Protein AF-A0A9W9ZGD9-F1 (afdb_monomer_lite)

Secondary structure (DSSP, 8-state):
-HHHHHHH--TTGGGSSS-HHHHHHHTT-TT--S-SGGGHHHHHHHHHHHHHHHHHHHHHHHTT-SSTTSPP-S------TTT--HHHHHHHTT-

Sequence (95 aa):
MMFAFKNFYNTKSAGDKCTLYSDRNLINRRNVREDVDAAVNPCRKFFDLEVKARLMASAIHELGMSDISDSPKGEFYQPNLPEASNMEKKEYLRK

Organism: NCBI:txid174260

pLDDT: mean 82.64, std 9.88, range [55.97, 93.25]

Radius of gyration: 17.43 Å; chains: 1; bounding box: 43×35×38 Å

Structure (mmCIF, N/CA/C/O backbone):
data_AF-A0A9W9ZGD9-F1
#
_entry.id   AF-A0A9W9ZGD9-F1
#
loop_
_atom_site.group_PDB
_atom_site.id
_atom_site.type_symbol
_atom_site.label_atom_id
_atom_site.label_alt_id
_atom_site.label_comp_id
_atom_site.label_asym_id
_atom_site.label_entity_id
_atom_site.label_seq_id
_atom_site.pdbx_PDB_ins_code
_atom_site.Cartn_x
_atom_site.Cartn_y
_atom_site.Cartn_z
_atom_site.occupancy
_atom_site.B_iso_or_equiv
_atom_site.auth_seq_id
_atom_site.auth_comp_id
_atom_site.auth_asym_id
_atom_site.auth_atom_id
_atom_site.pdbx_PDB_model_num
ATOM 1 N N . MET A 1 1 ? -0.687 9.459 -11.437 1.00 57.28 1 MET A N 1
ATOM 2 C CA . MET A 1 1 ? -0.085 8.201 -10.934 1.00 57.28 1 MET 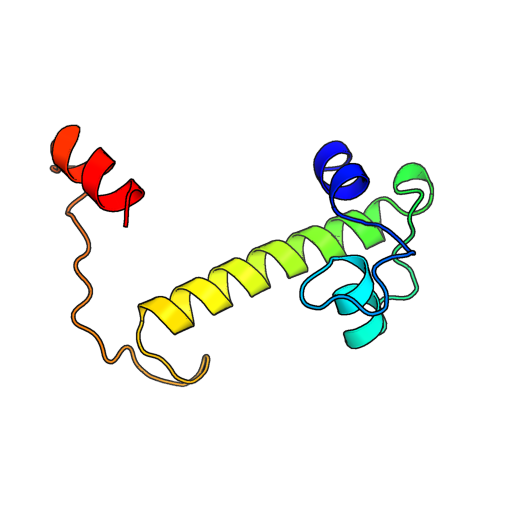A CA 1
ATOM 3 C C . MET A 1 1 ? 1.405 8.114 -11.252 1.00 57.28 1 MET A C 1
ATOM 5 O O . MET A 1 1 ? 2.184 8.011 -10.319 1.00 57.28 1 MET A O 1
ATOM 9 N N . MET A 1 2 ? 1.814 8.224 -12.523 1.00 62.94 2 MET A N 1
ATOM 10 C CA . MET A 1 2 ? 3.225 8.087 -12.930 1.00 62.94 2 MET A CA 1
ATOM 11 C C . MET A 1 2 ? 4.165 9.109 -12.271 1.00 62.94 2 MET A C 1
ATOM 13 O O . MET A 1 2 ? 5.247 8.749 -11.825 1.00 62.94 2 MET A O 1
ATOM 17 N N . PHE A 1 3 ? 3.710 10.358 -12.131 1.00 66.38 3 PHE A N 1
ATOM 18 C CA . PHE A 1 3 ? 4.456 11.411 -11.437 1.00 66.38 3 PHE A CA 1
ATOM 19 C C . PHE A 1 3 ? 4.613 11.134 -9.933 1.00 66.38 3 PHE A C 1
ATOM 21 O O . PHE A 1 3 ? 5.715 11.210 -9.408 1.00 66.38 3 PHE A O 1
ATOM 28 N N . ALA A 1 4 ? 3.534 10.752 -9.239 1.00 69.38 4 ALA A N 1
ATOM 29 C CA . ALA A 1 4 ? 3.594 10.411 -7.815 1.00 69.38 4 ALA A CA 1
ATOM 30 C C . ALA A 1 4 ? 4.535 9.220 -7.571 1.00 69.38 4 ALA A C 1
ATOM 32 O O . ALA A 1 4 ? 5.416 9.296 -6.727 1.00 69.38 4 ALA A O 1
ATOM 33 N N . PHE A 1 5 ? 4.420 8.160 -8.375 1.00 74.56 5 PHE A N 1
ATOM 34 C CA . PHE A 1 5 ? 5.282 6.986 -8.254 1.00 74.56 5 PHE A CA 1
ATOM 35 C C . PHE A 1 5 ? 6.769 7.334 -8.385 1.00 74.56 5 PHE A C 1
ATOM 37 O O . PHE A 1 5 ? 7.556 6.936 -7.534 1.00 74.56 5 PHE A O 1
ATOM 44 N N . LYS A 1 6 ? 7.139 8.128 -9.401 1.00 73.56 6 LYS A N 1
ATOM 45 C CA . LYS A 1 6 ? 8.527 8.573 -9.615 1.00 73.56 6 LYS A CA 1
ATOM 46 C C . LYS A 1 6 ? 9.082 9.388 -8.435 1.00 73.56 6 LYS A C 1
ATOM 48 O O . LYS A 1 6 ? 10.279 9.341 -8.199 1.00 73.56 6 LYS A O 1
ATOM 53 N N . ASN A 1 7 ? 8.236 10.096 -7.683 1.00 74.81 7 ASN A N 1
ATOM 54 C CA . ASN A 1 7 ? 8.667 10.864 -6.507 1.00 74.81 7 ASN A CA 1
ATOM 55 C C . ASN A 1 7 ? 8.773 10.020 -5.225 1.00 74.81 7 ASN A C 1
ATOM 57 O O . ASN A 1 7 ? 9.576 10.336 -4.354 1.00 74.81 7 ASN A O 1
ATOM 61 N N . PHE A 1 8 ? 7.966 8.963 -5.091 1.00 75.56 8 PHE A N 1
ATOM 62 C CA . PHE A 1 8 ? 7.887 8.159 -3.863 1.00 75.56 8 PHE A CA 1
ATOM 63 C C . PHE A 1 8 ? 8.637 6.820 -3.941 1.00 75.56 8 PHE A C 1
ATOM 65 O O . PHE A 1 8 ? 8.756 6.121 -2.935 1.00 75.56 8 PHE A O 1
ATOM 72 N N . TYR A 1 9 ? 9.123 6.434 -5.122 1.00 83.06 9 TYR A N 1
ATOM 73 C CA . TYR A 1 9 ? 9.879 5.205 -5.336 1.00 83.06 9 TYR A CA 1
ATOM 74 C C . TYR A 1 9 ? 11.371 5.512 -5.470 1.00 83.06 9 TYR A C 1
ATOM 76 O O . TYR A 1 9 ? 11.792 6.139 -6.437 1.00 83.06 9 TYR A O 1
ATOM 84 N N . ASN A 1 10 ? 12.177 5.033 -4.520 1.00 84.94 10 ASN A N 1
ATOM 85 C CA . ASN A 1 10 ? 13.627 5.206 -4.524 1.00 84.94 10 ASN A CA 1
ATOM 86 C C . ASN A 1 10 ? 14.314 3.884 -4.164 1.00 84.94 10 ASN A C 1
ATOM 88 O O . ASN A 1 10 ? 14.121 3.350 -3.078 1.00 84.94 10 ASN A O 1
ATOM 92 N N . THR A 1 11 ? 15.160 3.358 -5.047 1.00 85.50 11 THR A N 1
ATOM 93 C CA . THR A 1 11 ? 15.871 2.086 -4.818 1.00 85.50 11 THR A CA 1
ATOM 94 C C . THR A 1 11 ? 16.873 2.143 -3.658 1.00 85.50 11 THR A C 1
ATOM 96 O O . THR A 1 11 ? 17.265 1.105 -3.123 1.00 85.50 11 THR A O 1
ATOM 99 N N . LYS A 1 12 ? 17.260 3.346 -3.219 1.00 85.69 12 LYS A N 1
ATOM 100 C CA . LYS A 1 12 ? 18.132 3.563 -2.056 1.00 85.69 12 LYS A CA 1
ATOM 101 C C . LYS A 1 12 ? 17.393 3.459 -0.721 1.00 85.69 12 LYS A C 1
ATOM 103 O O . LYS A 1 12 ? 18.050 3.275 0.295 1.00 85.69 12 LYS A O 1
ATOM 108 N N . SER A 1 13 ? 16.058 3.500 -0.708 1.00 83.06 13 SER A N 1
ATOM 109 C CA . SER A 1 13 ? 15.254 3.419 0.522 1.00 83.06 13 SER A CA 1
ATOM 110 C C . SER A 1 13 ? 14.996 1.976 0.978 1.00 83.06 13 SER A C 1
ATOM 112 O O . SER A 1 13 ? 13.983 1.667 1.597 1.00 83.06 13 SER A O 1
ATOM 114 N N . ALA A 1 14 ? 15.902 1.049 0.646 1.00 80.00 14 ALA A N 1
ATOM 115 C CA . ALA A 1 14 ? 15.758 -0.377 0.950 1.00 80.00 14 ALA A CA 1
ATOM 116 C C . ALA A 1 14 ? 15.733 -0.669 2.457 1.00 80.00 14 ALA A C 1
ATOM 118 O O . ALA A 1 14 ? 15.082 -1.619 2.883 1.00 80.00 14 ALA A O 1
ATOM 119 N N . GLY A 1 15 ? 16.475 0.128 3.233 1.00 81.19 15 GLY A N 1
ATOM 120 C CA . GLY A 1 15 ? 16.528 0.039 4.692 1.00 81.19 15 GLY A CA 1
ATOM 121 C C . GLY A 1 15 ? 15.456 0.866 5.403 1.00 81.19 15 GLY A C 1
ATOM 122 O O . GLY A 1 15 ? 15.276 0.704 6.609 1.00 81.19 15 GLY A O 1
ATOM 123 N N . ASP A 1 16 ? 14.740 1.725 4.675 1.00 85.06 16 ASP A N 1
ATOM 124 C CA . ASP A 1 16 ? 13.689 2.565 5.240 1.00 85.06 16 ASP A CA 1
ATOM 125 C C . ASP A 1 16 ? 12.386 1.773 5.343 1.00 85.06 16 ASP A C 1
ATOM 127 O O . ASP A 1 16 ? 12.083 0.931 4.500 1.00 85.06 16 ASP A O 1
ATOM 131 N N . LYS A 1 17 ? 11.583 2.045 6.371 1.00 81.06 17 LYS A N 1
ATOM 132 C CA . LYS A 1 17 ? 10.259 1.427 6.521 1.00 81.06 17 LYS A CA 1
ATOM 133 C C . LYS A 1 17 ? 9.197 2.263 5.810 1.00 81.06 17 LYS A C 1
ATOM 135 O O . LYS A 1 17 ? 9.311 3.485 5.742 1.00 81.06 17 LYS A O 1
ATOM 140 N N . CYS A 1 18 ? 8.141 1.600 5.338 1.00 80.69 18 CYS A N 1
ATOM 141 C CA . CYS A 1 18 ? 6.958 2.224 4.735 1.00 80.69 18 CYS A CA 1
ATOM 142 C C . CYS A 1 18 ? 7.220 3.000 3.430 1.00 80.69 18 CYS A C 1
ATOM 144 O O . CYS A 1 18 ? 6.429 3.878 3.064 1.00 80.69 18 CYS A O 1
ATOM 146 N N . THR A 1 19 ? 8.305 2.688 2.717 1.00 88.12 19 THR A N 1
ATOM 147 C CA . THR A 1 19 ? 8.599 3.253 1.394 1.00 88.12 19 THR A CA 1
ATOM 148 C C . THR A 1 19 ? 8.141 2.311 0.288 1.00 88.12 19 THR A C 1
ATOM 150 O O . THR A 1 19 ? 8.159 1.091 0.441 1.00 88.12 19 THR A O 1
ATOM 153 N N . LEU A 1 20 ? 7.811 2.852 -0.890 1.00 89.44 20 LEU A N 1
ATOM 154 C CA . LEU A 1 20 ? 7.386 2.014 -2.017 1.00 89.44 20 LEU A CA 1
ATOM 155 C C . LEU A 1 20 ? 8.436 0.954 -2.391 1.00 89.44 20 LEU A C 1
ATOM 157 O O . LEU A 1 20 ? 8.078 -0.124 -2.857 1.00 89.44 20 LEU A O 1
ATOM 161 N N . TYR A 1 21 ? 9.729 1.230 -2.194 1.00 89.88 21 TYR A N 1
ATOM 162 C CA . TYR A 1 21 ? 10.781 0.259 -2.484 1.00 89.88 21 TYR A CA 1
ATOM 163 C C . TYR A 1 21 ? 10.921 -0.818 -1.401 1.00 89.88 21 TYR A C 1
ATOM 165 O O . TYR A 1 21 ? 11.075 -1.997 -1.738 1.00 89.88 21 TYR A O 1
ATOM 173 N N . SER A 1 22 ? 10.831 -0.447 -0.119 1.00 89.44 22 SER A N 1
ATOM 174 C CA . SER A 1 22 ? 10.841 -1.418 0.982 1.00 89.44 22 SER A CA 1
ATOM 175 C C . SER A 1 22 ? 9.656 -2.371 0.883 1.00 89.44 22 SER A C 1
ATOM 177 O O . SER A 1 22 ? 9.832 -3.586 0.961 1.00 89.44 22 SER A O 1
ATOM 179 N N . ASP A 1 23 ? 8.471 -1.828 0.609 1.00 90.56 23 ASP A N 1
ATOM 180 C CA . ASP A 1 23 ? 7.224 -2.589 0.566 1.00 90.56 23 ASP A CA 1
ATOM 181 C C . ASP A 1 23 ? 7.218 -3.525 -0.649 1.00 90.56 23 ASP A C 1
ATOM 183 O O . ASP A 1 23 ? 6.923 -4.716 -0.534 1.00 90.56 23 ASP A O 1
ATOM 187 N N . ARG A 1 24 ? 7.712 -3.044 -1.800 1.00 91.88 24 ARG A N 1
ATOM 188 C CA . ARG A 1 24 ? 7.954 -3.855 -3.003 1.00 91.88 24 ARG A CA 1
ATOM 189 C C . ARG A 1 24 ? 8.843 -5.062 -2.719 1.00 91.88 24 ARG A C 1
ATOM 191 O O . ARG A 1 24 ? 8.594 -6.139 -3.269 1.00 91.88 24 ARG A O 1
ATOM 198 N N . ASN A 1 25 ? 9.885 -4.893 -1.906 1.00 90.50 25 ASN A N 1
ATOM 199 C CA . ASN A 1 25 ? 10.779 -5.987 -1.529 1.00 90.50 25 ASN A CA 1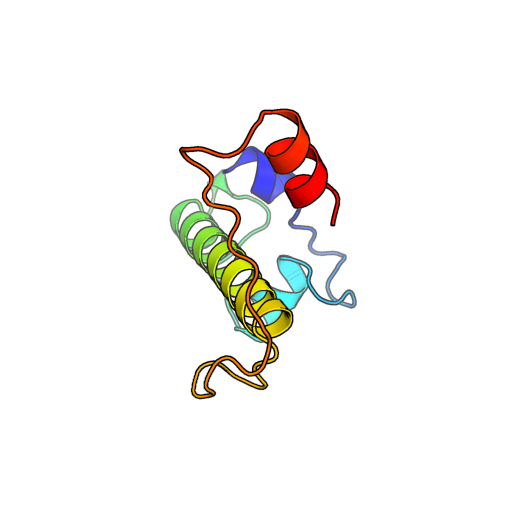
ATOM 200 C C . ASN A 1 25 ? 10.100 -6.946 -0.544 1.00 90.50 25 ASN A C 1
ATOM 202 O O . ASN A 1 25 ? 10.193 -8.158 -0.740 1.00 90.50 25 ASN A O 1
ATOM 206 N N . LEU A 1 26 ? 9.369 -6.417 0.442 1.00 90.19 26 LEU A N 1
ATOM 207 C CA . LEU A 1 26 ? 8.639 -7.191 1.448 1.00 90.19 26 LEU A CA 1
ATOM 208 C C . LEU A 1 26 ? 7.629 -8.159 0.814 1.00 90.19 26 LEU A C 1
ATOM 210 O O . LEU A 1 26 ? 7.598 -9.333 1.170 1.00 90.19 26 LEU A O 1
ATOM 214 N N . ILE A 1 27 ? 6.857 -7.700 -0.176 1.00 91.38 27 ILE A N 1
ATOM 215 C CA . ILE A 1 27 ? 5.871 -8.536 -0.889 1.00 91.38 27 ILE A CA 1
ATOM 216 C C . ILE A 1 27 ? 6.437 -9.208 -2.154 1.00 91.38 27 ILE A C 1
ATOM 218 O O . ILE A 1 27 ? 5.688 -9.721 -2.988 1.00 91.38 27 ILE A O 1
ATOM 222 N N . ASN A 1 28 ? 7.763 -9.178 -2.331 1.00 91.25 28 ASN A N 1
ATOM 223 C CA . ASN A 1 28 ? 8.494 -9.787 -3.445 1.00 91.25 28 ASN A CA 1
ATOM 224 C C . ASN A 1 28 ? 7.988 -9.378 -4.853 1.00 91.25 28 ASN A C 1
ATOM 226 O O . ASN A 1 28 ? 8.000 -10.165 -5.803 1.00 91.25 28 ASN A O 1
ATOM 230 N N . ARG A 1 29 ? 7.572 -8.117 -5.034 1.00 90.12 29 ARG A N 1
ATOM 231 C CA . ARG A 1 29 ? 7.088 -7.553 -6.312 1.00 90.12 29 ARG A CA 1
ATOM 232 C C . ARG A 1 29 ? 8.233 -7.115 -7.230 1.00 90.12 29 ARG A C 1
ATOM 234 O O . ARG A 1 29 ? 8.339 -5.963 -7.649 1.00 90.12 29 ARG A O 1
ATOM 241 N N . ARG A 1 30 ? 9.104 -8.059 -7.602 1.00 87.31 30 ARG A N 1
ATOM 242 C CA . ARG A 1 30 ? 10.336 -7.768 -8.366 1.00 87.31 30 ARG A CA 1
ATOM 243 C C . ARG A 1 30 ? 10.115 -7.171 -9.763 1.00 87.31 30 ARG A C 1
ATOM 245 O O . ARG A 1 30 ? 11.022 -6.552 -10.311 1.00 87.31 30 ARG A O 1
ATOM 252 N N . ASN A 1 31 ? 8.919 -7.327 -10.327 1.00 90.25 31 ASN A N 1
ATOM 253 C CA . ASN A 1 31 ? 8.541 -6.763 -11.624 1.00 90.25 31 ASN A CA 1
ATOM 254 C C . ASN A 1 31 ? 8.225 -5.257 -11.591 1.00 90.25 31 ASN A C 1
ATOM 256 O O . ASN A 1 31 ? 8.080 -4.652 -12.649 1.00 90.25 31 ASN A O 1
ATOM 260 N N . VAL A 1 32 ? 8.127 -4.657 -10.404 1.00 89.44 32 VAL A N 1
ATOM 261 C CA . VAL A 1 32 ? 8.070 -3.203 -10.222 1.00 89.44 32 VAL A CA 1
ATOM 262 C C . VAL A 1 32 ? 9.480 -2.637 -10.380 1.00 89.44 32 VAL A C 1
ATOM 264 O O . VAL A 1 32 ? 10.435 -3.167 -9.796 1.00 89.44 32 VAL A O 1
ATOM 267 N N . ARG A 1 33 ? 9.601 -1.590 -11.199 1.00 85.94 33 ARG A N 1
ATOM 268 C CA . ARG A 1 33 ? 10.864 -0.953 -11.587 1.00 85.94 33 ARG A CA 1
ATOM 269 C C . ARG A 1 33 ? 10.819 0.546 -11.304 1.00 85.94 33 ARG A C 1
ATOM 271 O O . ARG A 1 33 ? 9.744 1.134 -11.238 1.00 85.94 33 ARG A O 1
ATOM 278 N N . GLU A 1 34 ? 12.003 1.134 -11.155 1.00 84.81 34 GLU A N 1
ATOM 279 C CA . GLU A 1 34 ? 12.181 2.586 -11.025 1.00 84.81 34 GLU A CA 1
ATOM 280 C C . GLU A 1 34 ? 11.756 3.311 -12.305 1.00 84.81 34 GLU A C 1
ATOM 282 O O . GLU A 1 34 ? 11.001 4.282 -12.262 1.00 84.81 34 GLU A O 1
ATOM 287 N N . ASP A 1 35 ? 12.158 2.769 -13.457 1.00 85.19 35 ASP A N 1
ATOM 288 C CA . ASP A 1 35 ? 11.616 3.182 -14.742 1.00 85.19 35 ASP A CA 1
ATOM 289 C C . ASP A 1 35 ? 10.186 2.648 -14.913 1.00 85.19 35 ASP A C 1
ATOM 291 O O . ASP A 1 35 ? 9.953 1.481 -15.252 1.00 85.19 35 ASP A O 1
ATOM 295 N N . VAL A 1 36 ? 9.220 3.524 -14.637 1.00 82.81 36 VAL A N 1
ATOM 296 C CA . VAL A 1 36 ? 7.792 3.221 -14.746 1.00 82.81 36 VAL A CA 1
ATOM 297 C C . VAL A 1 36 ? 7.376 2.992 -16.195 1.00 82.81 36 VAL A C 1
ATOM 299 O O . VAL A 1 36 ? 6.492 2.174 -16.430 1.00 82.81 36 VAL A O 1
ATOM 302 N N . ASP A 1 37 ? 8.014 3.654 -17.160 1.00 85.56 37 ASP A N 1
ATOM 303 C CA . ASP A 1 37 ? 7.665 3.542 -18.578 1.00 85.56 37 ASP A CA 1
ATOM 304 C C . ASP A 1 37 ? 7.992 2.132 -19.109 1.00 85.56 37 ASP A C 1
ATOM 306 O O . ASP A 1 37 ? 7.218 1.543 -19.865 1.00 85.56 37 ASP A O 1
ATOM 310 N N . ALA A 1 38 ? 9.058 1.512 -18.592 1.00 86.12 38 ALA A N 1
ATOM 311 C CA . ALA A 1 38 ? 9.404 0.117 -18.870 1.00 86.12 38 ALA A CA 1
ATOM 312 C C . ALA A 1 38 ? 8.514 -0.924 -18.151 1.00 86.12 38 ALA A C 1
ATOM 314 O O . ALA A 1 38 ? 8.578 -2.114 -18.471 1.00 86.12 38 ALA A O 1
ATOM 315 N N . ALA A 1 39 ? 7.713 -0.524 -17.156 1.00 86.69 39 ALA A N 1
ATOM 316 C CA . ALA A 1 39 ? 6.918 -1.430 -16.319 1.00 86.69 39 ALA A CA 1
ATOM 317 C C . ALA A 1 39 ? 5.578 -0.816 -15.864 1.00 86.69 39 ALA A C 1
ATOM 319 O O . ALA A 1 39 ? 5.161 -0.982 -14.713 1.00 86.69 39 ALA A O 1
ATOM 320 N N . VAL A 1 40 ? 4.865 -0.153 -16.782 1.00 87.88 40 VAL A N 1
ATOM 321 C CA . VAL A 1 40 ? 3.667 0.655 -16.471 1.00 87.88 40 VAL A CA 1
ATOM 322 C C . VAL A 1 40 ? 2.609 -0.142 -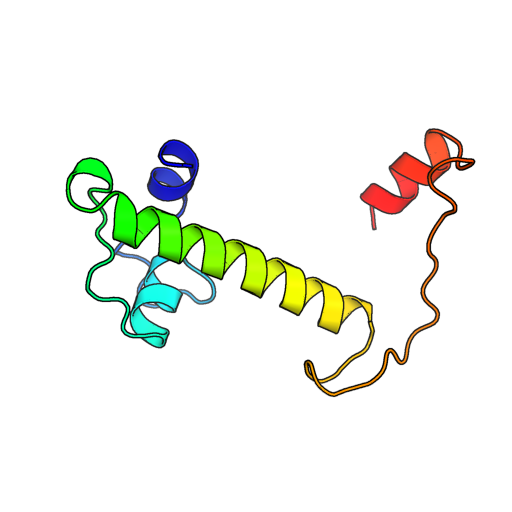15.706 1.00 87.88 40 VAL A C 1
ATOM 324 O O . VAL A 1 40 ? 2.134 0.283 -14.653 1.00 87.88 40 VAL A O 1
ATOM 327 N N . ASN A 1 41 ? 2.248 -1.325 -16.209 1.00 90.44 41 ASN A N 1
ATOM 328 C CA . ASN A 1 41 ? 1.198 -2.155 -15.613 1.00 90.44 41 ASN A CA 1
ATOM 329 C C . ASN A 1 41 ? 1.576 -2.690 -14.214 1.00 90.44 41 ASN A C 1
ATOM 331 O O . ASN A 1 41 ? 0.760 -2.551 -13.297 1.00 90.44 41 ASN A O 1
ATOM 335 N N . PRO A 1 42 ? 2.773 -3.278 -14.004 1.00 91.12 42 PRO A N 1
ATOM 336 C CA . PRO A 1 42 ? 3.260 -3.629 -12.670 1.00 91.12 42 PRO A CA 1
ATOM 337 C C . PRO A 1 42 ? 3.260 -2.461 -11.681 1.00 91.12 42 PRO A C 1
ATOM 339 O O . PRO A 1 42 ? 2.700 -2.606 -10.595 1.00 91.12 42 PRO A O 1
ATOM 342 N N . CYS A 1 43 ? 3.824 -1.308 -12.057 1.00 90.88 43 CYS A N 1
ATOM 343 C CA . CYS A 1 43 ? 3.917 -0.144 -11.175 1.00 90.88 43 CYS A CA 1
ATOM 344 C C . CYS A 1 43 ? 2.532 0.422 -10.836 1.00 90.88 43 CYS A C 1
ATOM 346 O O . CYS A 1 43 ? 2.268 0.732 -9.678 1.00 90.88 43 CYS A O 1
ATOM 348 N N . ARG A 1 44 ? 1.607 0.468 -11.806 1.00 90.25 44 ARG A N 1
ATOM 349 C CA . ARG A 1 44 ? 0.212 0.875 -11.575 1.00 90.25 44 ARG A CA 1
ATOM 350 C C . ARG A 1 44 ? -0.499 -0.025 -10.569 1.00 90.25 44 ARG A C 1
ATOM 352 O O . ARG A 1 44 ? -1.115 0.478 -9.635 1.00 90.25 44 ARG A O 1
ATOM 359 N N . LYS A 1 45 ? -0.423 -1.347 -10.756 1.00 92.56 45 LYS A N 1
ATOM 360 C CA . LYS A 1 45 ? -1.058 -2.319 -9.849 1.00 92.56 45 LYS A CA 1
ATOM 361 C C . LYS A 1 45 ? -0.450 -2.269 -8.449 1.00 92.56 45 LYS A C 1
ATOM 363 O O . LYS A 1 45 ? -1.174 -2.396 -7.471 1.00 92.56 45 LYS A O 1
ATOM 368 N N . PHE A 1 46 ? 0.866 -2.095 -8.363 1.00 92.81 46 PHE A N 1
ATOM 369 C CA . PHE A 1 46 ? 1.560 -1.977 -7.087 1.00 92.81 46 PHE A CA 1
ATOM 370 C C . PHE A 1 46 ? 1.170 -0.691 -6.353 1.00 92.81 46 PHE A C 1
ATOM 372 O O . PHE A 1 46 ? 0.786 -0.755 -5.196 1.00 92.81 46 PHE A O 1
ATOM 379 N N . PHE A 1 47 ? 1.152 0.454 -7.036 1.00 90.88 47 PHE A N 1
ATOM 380 C CA . PHE A 1 47 ? 0.735 1.714 -6.422 1.00 90.88 47 PHE A CA 1
ATOM 381 C C . PHE A 1 47 ? -0.713 1.679 -5.912 1.00 90.88 47 PHE A C 1
ATOM 383 O O . PHE A 1 47 ? -0.992 2.168 -4.824 1.00 90.88 47 PHE A O 1
ATOM 390 N N . ASP A 1 48 ? -1.633 1.080 -6.673 1.00 92.56 48 ASP A N 1
ATOM 391 C CA . ASP A 1 48 ? -3.027 0.905 -6.243 1.00 92.56 48 ASP A CA 1
ATOM 392 C C . ASP A 1 48 ? -3.135 0.050 -4.967 1.00 92.56 48 ASP A C 1
ATOM 394 O O . ASP A 1 48 ? -3.869 0.401 -4.044 1.00 92.56 48 ASP A O 1
ATOM 398 N N . LEU A 1 49 ? -2.358 -1.035 -4.880 1.00 92.94 49 LEU A N 1
ATOM 399 C CA . LEU A 1 49 ? -2.275 -1.865 -3.678 1.00 92.94 49 LEU A CA 1
ATOM 400 C C . LEU A 1 49 ? -1.738 -1.073 -2.479 1.00 92.94 49 LEU A C 1
ATOM 402 O O . LEU A 1 49 ? -2.335 -1.110 -1.410 1.00 92.94 49 LEU A O 1
ATOM 406 N N . GLU A 1 50 ? -0.646 -0.338 -2.669 1.00 91.81 50 GLU A N 1
ATOM 407 C CA . GLU A 1 50 ? 0.023 0.451 -1.631 1.00 91.81 50 GLU A CA 1
ATOM 408 C C . GLU A 1 50 ? -0.876 1.556 -1.053 1.00 91.81 50 GLU A C 1
ATOM 410 O O . GLU A 1 50 ? -0.887 1.782 0.160 1.00 91.81 50 GLU A O 1
ATOM 415 N N . VAL A 1 51 ? -1.668 2.223 -1.899 1.00 91.75 51 VAL A N 1
ATOM 416 C CA . VAL A 1 51 ? -2.646 3.231 -1.457 1.00 91.75 51 VAL A CA 1
ATOM 417 C C . VAL A 1 51 ? -3.785 2.576 -0.678 1.00 91.75 51 VAL A C 1
ATOM 419 O O . VAL A 1 51 ? -4.135 3.050 0.402 1.00 91.75 51 VAL A O 1
ATOM 422 N N . LYS A 1 52 ? -4.341 1.468 -1.183 1.00 93.25 52 LYS A N 1
ATOM 423 C CA . LYS A 1 52 ? -5.420 0.734 -0.502 1.00 93.25 52 LYS A CA 1
ATOM 424 C C . LYS A 1 52 ? -4.972 0.181 0.846 1.00 93.25 52 LYS A C 1
ATOM 426 O O . LYS A 1 52 ? -5.701 0.316 1.821 1.00 93.25 52 LYS A O 1
ATOM 431 N N . ALA A 1 53 ? -3.778 -0.401 0.913 1.00 92.00 53 ALA A N 1
ATOM 432 C CA . ALA A 1 53 ? -3.226 -0.948 2.146 1.00 92.00 53 ALA A CA 1
ATOM 433 C C . ALA A 1 53 ? -3.037 0.143 3.209 1.00 92.00 53 ALA A C 1
ATOM 435 O O . ALA A 1 53 ? -3.465 -0.047 4.343 1.00 92.00 53 ALA A O 1
ATOM 436 N N . ARG A 1 54 ? -2.480 1.307 2.837 1.00 91.31 54 ARG A N 1
ATOM 437 C CA . ARG A 1 54 ? -2.352 2.454 3.755 1.00 91.31 54 ARG A CA 1
ATOM 438 C C . ARG A 1 54 ? -3.710 2.977 4.211 1.00 91.31 54 ARG A C 1
ATOM 440 O O . ARG A 1 54 ? -3.885 3.191 5.401 1.00 91.31 54 ARG A O 1
ATOM 447 N N . LEU A 1 55 ? -4.675 3.118 3.300 1.00 92.06 55 LEU A N 1
ATOM 448 C CA . LEU A 1 55 ? -6.029 3.560 3.644 1.00 92.06 55 LEU A CA 1
ATOM 449 C C . LEU A 1 55 ? -6.700 2.606 4.643 1.00 92.06 55 LEU A C 1
ATOM 451 O O . LEU A 1 55 ? -7.274 3.058 5.627 1.00 92.06 55 LEU A O 1
ATOM 455 N N . MET A 1 56 ? -6.590 1.295 4.413 1.00 91.62 56 MET A N 1
ATOM 456 C CA . MET A 1 56 ? -7.121 0.280 5.324 1.00 91.62 56 MET A CA 1
ATOM 457 C C . MET A 1 56 ? -6.395 0.282 6.670 1.00 91.62 56 MET A C 1
ATOM 459 O O . MET A 1 56 ? -7.051 0.202 7.699 1.00 91.62 56 MET A O 1
ATOM 463 N N . ALA A 1 57 ? -5.064 0.400 6.683 1.00 91.19 57 ALA A N 1
ATOM 464 C CA . ALA A 1 57 ? -4.286 0.465 7.918 1.00 91.19 57 ALA A CA 1
ATOM 465 C C . ALA A 1 57 ? -4.642 1.706 8.751 1.00 91.19 57 ALA A C 1
ATOM 467 O O . ALA A 1 57 ? -4.832 1.588 9.958 1.00 91.19 57 ALA A O 1
ATOM 468 N N . SER A 1 58 ? -4.797 2.869 8.109 1.00 89.25 58 SER A N 1
ATOM 469 C CA . SER A 1 58 ? -5.299 4.081 8.760 1.00 89.25 58 SER A CA 1
ATOM 470 C C . SER A 1 58 ? -6.712 3.874 9.296 1.00 89.25 58 SER A C 1
ATOM 472 O O . SER A 1 58 ? -6.958 4.175 10.453 1.00 89.25 58 SER A O 1
ATOM 474 N N . ALA A 1 59 ? -7.625 3.297 8.509 1.00 88.81 59 ALA A N 1
ATOM 475 C CA . ALA A 1 59 ? -8.985 3.030 8.971 1.00 88.81 59 ALA A CA 1
ATOM 476 C C . ALA A 1 59 ? -9.013 2.084 10.180 1.00 88.81 59 ALA A C 1
ATOM 478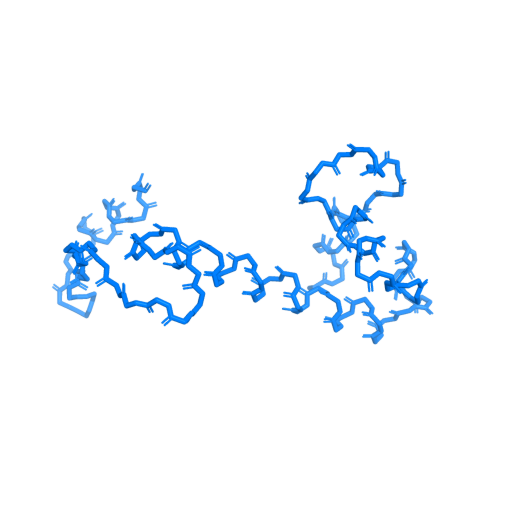 O O . ALA A 1 59 ? -9.695 2.380 11.149 1.00 88.81 59 ALA A O 1
ATOM 479 N N . ILE A 1 60 ? -8.251 0.986 10.156 1.00 90.38 60 ILE A N 1
ATOM 480 C CA . ILE A 1 60 ? -8.113 0.048 11.283 1.00 90.38 60 ILE A CA 1
ATOM 481 C C . ILE A 1 60 ? -7.586 0.778 12.524 1.00 90.38 60 ILE A C 1
ATOM 483 O O . ILE A 1 60 ? -8.142 0.618 13.609 1.00 90.38 60 ILE A O 1
ATOM 487 N N . HIS A 1 61 ? -6.548 1.604 12.355 1.00 88.69 61 HIS A N 1
ATOM 488 C CA . HIS A 1 61 ? -5.959 2.382 13.442 1.00 88.69 61 HIS A CA 1
ATOM 489 C C . HIS A 1 61 ? -6.969 3.340 14.074 1.00 88.69 61 HIS A C 1
ATOM 491 O O . HIS A 1 61 ? -7.175 3.286 15.285 1.00 88.69 61 HIS A O 1
ATOM 497 N N . GLU A 1 62 ? -7.631 4.159 13.254 1.00 86.12 62 GLU A N 1
ATOM 498 C CA . GLU A 1 62 ? -8.674 5.067 13.720 1.00 86.12 62 GLU A CA 1
ATOM 499 C C . GLU A 1 62 ? -9.777 4.263 14.419 1.00 86.12 62 GLU A C 1
ATOM 501 O O . GLU A 1 62 ? -10.211 4.631 15.509 1.00 86.12 62 GLU A O 1
ATOM 506 N N . LEU A 1 63 ? -10.234 3.152 13.814 1.00 87.75 63 LEU A N 1
ATOM 507 C CA . LEU A 1 63 ? -11.328 2.298 14.310 1.00 87.75 63 LEU A CA 1
ATOM 508 C C . LEU A 1 63 ? -11.038 1.624 15.655 1.00 87.75 63 LEU A C 1
ATOM 510 O O . LEU A 1 63 ? -11.923 0.976 16.226 1.00 87.75 63 LEU A O 1
ATOM 514 N N . GLY A 1 64 ? -9.828 1.796 16.192 1.00 88.88 64 GLY A N 1
ATOM 515 C CA . GLY A 1 64 ? -9.374 1.120 17.400 1.00 88.88 64 GLY A CA 1
ATOM 516 C C . GLY A 1 64 ? -9.308 -0.394 17.209 1.00 88.88 64 GLY A C 1
ATOM 517 O O . GLY A 1 64 ? -9.425 -1.141 18.179 1.00 88.88 64 GLY A O 1
ATOM 518 N N . MET A 1 65 ? -9.177 -0.843 15.960 1.00 91.56 65 MET A N 1
ATOM 519 C CA . MET A 1 65 ? -9.139 -2.250 15.583 1.00 91.56 65 MET A CA 1
ATOM 520 C C . MET A 1 65 ? -7.696 -2.764 15.633 1.00 91.56 65 MET A C 1
ATOM 522 O O . MET A 1 65 ? -6.759 -2.054 15.265 1.00 91.56 65 MET A O 1
ATOM 526 N N . SER A 1 66 ? -7.498 -4.010 16.071 1.00 89.81 66 SER A N 1
ATOM 527 C CA . SER A 1 66 ? -6.175 -4.658 16.041 1.00 89.81 66 SER A CA 1
ATOM 528 C C . SER A 1 66 ? -5.798 -5.176 14.656 1.00 89.81 66 SER A C 1
ATOM 530 O O . SER A 1 66 ? -4.624 -5.198 14.289 1.00 89.81 66 SER A O 1
ATOM 532 N N . ASP A 1 67 ? -6.794 -5.612 13.892 1.00 91.44 67 ASP A N 1
ATOM 533 C CA . ASP A 1 67 ? -6.643 -6.206 12.572 1.00 91.44 67 ASP A CA 1
ATOM 534 C C . ASP A 1 67 ? -7.958 -6.098 11.786 1.00 91.44 67 ASP A C 1
ATOM 536 O O . ASP A 1 67 ? -8.967 -5.599 12.280 1.00 91.44 67 ASP A O 1
ATOM 540 N N . ILE A 1 68 ? -7.945 -6.558 10.534 1.00 89.00 68 ILE A N 1
ATOM 541 C CA . ILE A 1 68 ? -9.082 -6.432 9.612 1.00 89.00 68 ILE A CA 1
ATOM 542 C C . ILE A 1 68 ? -10.302 -7.282 10.001 1.00 89.00 68 ILE A C 1
ATOM 544 O O . ILE A 1 68 ? -11.392 -7.031 9.495 1.00 89.00 68 ILE A O 1
ATOM 548 N N . SER A 1 69 ? -10.127 -8.300 10.845 1.00 92.12 69 SER A N 1
ATOM 549 C CA . SER A 1 69 ? -11.213 -9.170 11.310 1.00 92.12 69 SER A CA 1
ATOM 550 C C . SER A 1 69 ? -11.843 -8.706 12.623 1.00 92.12 69 SER A C 1
ATOM 552 O O . SER A 1 69 ? -12.864 -9.252 13.040 1.00 92.12 69 SER A O 1
ATOM 554 N N . ASP A 1 70 ? -11.251 -7.696 13.260 1.00 91.75 70 ASP A N 1
ATOM 555 C CA . ASP A 1 70 ? -11.759 -7.094 14.484 1.00 91.75 70 ASP A CA 1
ATOM 556 C C . ASP A 1 70 ? -13.030 -6.263 14.219 1.00 91.75 70 ASP A C 1
ATOM 558 O O . ASP A 1 70 ? -13.386 -5.951 13.080 1.00 91.75 70 ASP A O 1
ATOM 562 N N . SER A 1 71 ? -13.735 -5.893 15.284 1.00 88.25 71 SER A N 1
ATOM 563 C CA . SER A 1 71 ? -14.842 -4.932 15.214 1.00 88.25 71 SER A CA 1
ATOM 564 C C . SER A 1 71 ? -14.380 -3.558 15.698 1.00 88.25 71 SER A C 1
ATOM 566 O O . SER A 1 71 ? -13.526 -3.502 16.580 1.00 88.25 71 SER A O 1
ATOM 568 N N . PRO A 1 72 ? -14.934 -2.448 15.178 1.00 88.62 72 PRO A N 1
ATOM 569 C CA . PRO A 1 72 ? -14.617 -1.110 15.672 1.00 88.62 72 PRO A CA 1
ATOM 570 C C . PRO A 1 72 ? -14.840 -0.995 17.185 1.00 88.62 72 PRO A C 1
ATOM 572 O O . PRO A 1 72 ? -15.903 -1.371 17.682 1.00 88.62 72 PRO A O 1
ATOM 575 N N . LYS A 1 73 ? -13.839 -0.485 17.914 1.00 84.25 73 LYS A N 1
ATOM 576 C CA . LYS A 1 73 ? -13.857 -0.385 19.390 1.00 84.25 73 LYS A CA 1
ATOM 577 C C . LYS A 1 73 ? -13.990 1.048 19.905 1.00 84.25 73 LYS A C 1
ATOM 579 O O . LYS A 1 73 ? -14.284 1.237 21.082 1.00 84.25 73 LYS A O 1
ATOM 584 N N . GLY A 1 74 ? -13.753 2.047 19.054 1.00 67.94 74 GLY A N 1
ATOM 585 C CA . GLY A 1 74 ? -13.877 3.466 19.401 1.00 67.94 74 GLY A CA 1
ATOM 586 C C . GLY A 1 74 ? -15.268 4.043 19.120 1.00 67.94 74 GLY A C 1
ATOM 587 O O . GLY A 1 74 ? -15.986 3.555 18.247 1.00 67.94 74 GLY A O 1
ATOM 588 N N . GLU A 1 75 ? -15.631 5.129 19.811 1.00 66.75 75 GLU A N 1
ATOM 589 C CA . GLU A 1 75 ? -16.731 5.989 19.363 1.00 66.75 75 GLU A CA 1
ATOM 590 C C . GLU A 1 75 ? -16.295 6.738 18.102 1.00 66.75 75 GLU A C 1
ATOM 592 O O . GLU A 1 75 ? -15.483 7.665 18.136 1.00 66.75 75 GLU A O 1
ATOM 597 N N . PHE A 1 76 ? -16.832 6.308 16.965 1.00 66.06 76 PHE A N 1
ATOM 598 C CA . PHE A 1 76 ? -16.594 6.953 15.685 1.00 66.06 76 PHE A CA 1
ATOM 599 C C . PHE A 1 76 ? -17.469 8.181 15.554 1.00 66.06 76 PHE A C 1
ATOM 601 O O . PHE A 1 76 ? -18.642 8.084 15.194 1.00 66.06 76 PHE A O 1
ATOM 608 N N . TYR A 1 77 ? -16.885 9.354 15.793 1.00 62.97 77 TYR A N 1
ATOM 609 C CA . TYR A 1 77 ? -17.519 10.591 15.371 1.00 62.97 77 TYR A CA 1
ATOM 610 C C . TYR A 1 77 ? -17.412 10.701 13.849 1.00 62.97 77 TYR A C 1
ATOM 612 O O . TYR A 1 77 ? -16.418 11.181 13.302 1.00 62.97 77 TYR A O 1
ATOM 620 N N . GLN A 1 78 ? -18.441 10.223 13.157 1.00 63.31 78 GLN A N 1
ATOM 621 C CA . GLN A 1 78 ? -18.687 10.612 11.780 1.00 63.31 78 GLN A CA 1
ATOM 622 C C . GLN A 1 78 ? -19.435 11.946 11.827 1.00 63.31 78 GLN A C 1
ATOM 624 O O . GLN A 1 78 ? -20.622 11.948 12.164 1.00 63.31 78 GLN A O 1
ATOM 629 N N . PRO A 1 79 ? -18.790 13.092 11.531 1.00 61.28 79 PRO A N 1
ATOM 630 C CA . PRO A 1 79 ? -19.559 14.304 11.302 1.00 61.28 79 PRO A CA 1
ATOM 631 C C . PRO A 1 79 ? -20.566 14.007 10.193 1.00 61.28 79 PRO A C 1
ATOM 633 O O . PRO A 1 79 ? -20.220 13.353 9.204 1.00 61.28 79 PRO A O 1
ATOM 636 N N . ASN A 1 80 ? -21.802 14.483 10.331 1.00 66.44 80 ASN A N 1
ATOM 637 C CA . ASN A 1 80 ? -22.778 14.389 9.253 1.00 66.44 80 ASN A CA 1
ATOM 638 C C . ASN A 1 80 ? -22.341 15.345 8.130 1.00 66.44 80 ASN A C 1
ATOM 640 O O . ASN A 1 80 ? -22.827 16.463 8.025 1.00 66.44 80 ASN A O 1
ATOM 644 N N . LEU A 1 81 ? -21.345 14.9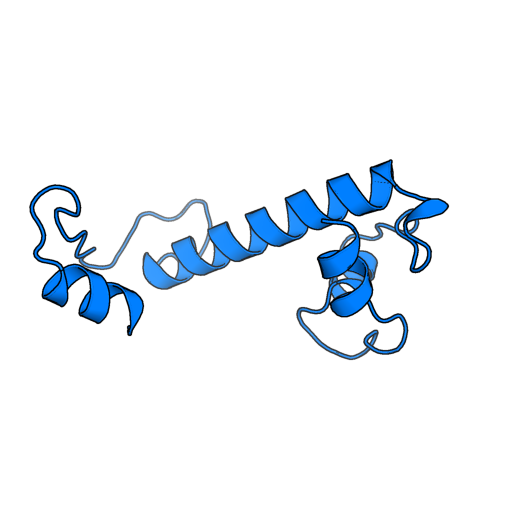50 7.329 1.00 65.50 81 LEU A N 1
ATOM 645 C CA . LEU A 1 81 ? -20.658 15.791 6.342 1.00 65.50 81 LEU A CA 1
ATOM 646 C C . LEU A 1 81 ? -21.595 16.527 5.360 1.00 65.50 81 LEU A C 1
ATOM 648 O O . LEU A 1 81 ? -21.242 17.640 4.959 1.00 65.50 81 LEU A O 1
ATOM 652 N N . PRO A 1 82 ? -22.761 15.988 4.953 1.00 67.56 82 PRO A N 1
ATOM 653 C CA . PRO A 1 82 ? -23.721 16.74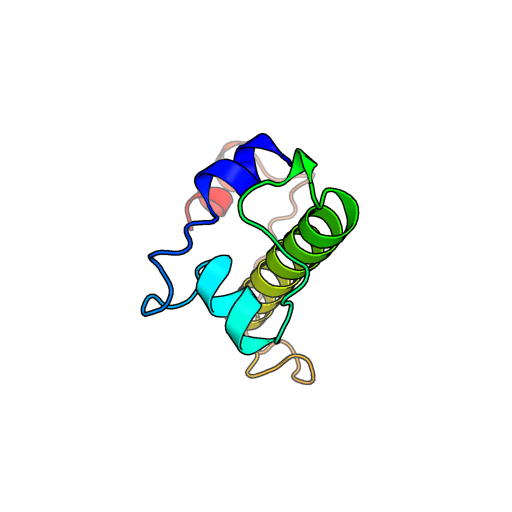0 4.145 1.00 67.56 82 PRO A CA 1
ATOM 654 C C . PRO A 1 82 ? -24.270 17.984 4.859 1.00 67.56 82 PRO A C 1
ATOM 656 O O . PRO A 1 82 ? -24.420 19.026 4.227 1.00 67.56 82 PRO A O 1
ATOM 659 N N . GLU A 1 83 ? -24.505 17.892 6.168 1.00 73.00 83 GLU A N 1
ATOM 660 C CA . GLU A 1 83 ? -25.111 18.940 7.006 1.00 73.00 83 GLU A CA 1
ATOM 661 C C . GLU A 1 83 ? -24.072 19.741 7.807 1.00 73.00 83 GLU A C 1
ATOM 663 O O . GLU A 1 83 ? -24.365 20.832 8.291 1.00 73.00 83 GLU A O 1
ATOM 668 N N . ALA A 1 84 ? -22.843 19.231 7.909 1.00 72.75 84 ALA A N 1
ATOM 669 C CA . ALA A 1 84 ? -21.758 19.863 8.639 1.00 72.75 84 ALA A CA 1
ATOM 670 C C . ALA A 1 84 ? -21.363 21.199 7.996 1.00 72.75 84 ALA A C 1
ATOM 672 O O . ALA A 1 84 ? -21.145 21.311 6.776 1.00 72.75 84 ALA A O 1
ATOM 673 N N . SER A 1 85 ? -21.205 22.209 8.843 1.00 77.69 85 SER A N 1
ATOM 674 C CA . SER A 1 85 ? -20.694 23.518 8.472 1.00 77.69 85 SER A CA 1
ATOM 675 C C . SER A 1 85 ? -19.281 23.413 7.889 1.00 77.69 85 SER A C 1
ATOM 677 O O . SER A 1 85 ? -18.516 22.476 8.135 1.00 77.69 85 SER A O 1
ATOM 679 N N . ASN A 1 86 ? -18.879 24.429 7.123 1.00 80.25 86 ASN A N 1
ATOM 680 C CA . ASN A 1 86 ? -17.517 24.504 6.583 1.00 80.25 86 ASN A CA 1
ATOM 681 C C . ASN A 1 86 ? -16.435 24.533 7.679 1.00 80.25 86 ASN A C 1
ATOM 683 O O . ASN A 1 86 ? -15.278 24.221 7.398 1.00 80.25 86 ASN A O 1
ATOM 687 N N . MET A 1 87 ? -16.795 24.926 8.904 1.00 78.88 87 MET A N 1
ATOM 688 C CA . MET A 1 87 ? -15.891 24.967 10.050 1.00 78.88 87 MET A CA 1
ATOM 689 C C . MET A 1 87 ? -15.681 23.567 10.632 1.00 78.88 87 MET A C 1
ATOM 691 O O . MET A 1 87 ? -14.537 23.142 10.750 1.00 78.88 87 MET A O 1
ATOM 695 N N . GLU A 1 88 ? -16.761 22.812 10.844 1.00 73.19 88 GLU A N 1
ATOM 696 C CA . GLU A 1 88 ? -16.710 21.416 11.311 1.00 73.19 88 GLU A CA 1
ATOM 697 C C . GLU A 1 88 ? -15.963 20.517 10.318 1.00 73.19 88 GLU A C 1
ATOM 699 O O . GLU A 1 88 ? -15.136 19.695 10.708 1.00 73.19 88 GLU A O 1
ATOM 704 N N . LYS A 1 89 ? -16.160 20.735 9.009 1.00 73.75 89 LYS A N 1
ATOM 705 C CA . LYS A 1 89 ? -15.389 20.045 7.959 1.00 73.75 89 LYS A CA 1
ATOM 706 C C . LYS A 1 89 ? -13.890 20.333 8.057 1.00 73.75 89 LYS A C 1
ATOM 708 O O . LYS A 1 89 ? -13.078 19.430 7.877 1.00 73.75 89 LYS A O 1
ATOM 713 N N . LYS A 1 90 ? -13.509 21.586 8.327 1.00 76.56 90 LYS A N 1
ATOM 714 C CA . LYS A 1 90 ? -12.099 21.983 8.478 1.00 76.56 90 LYS A CA 1
ATOM 715 C C . LYS A 1 90 ? -11.479 21.461 9.771 1.00 76.56 90 LYS A C 1
ATOM 717 O O . LYS A 1 90 ? -10.299 21.129 9.754 1.00 76.56 90 LYS A O 1
ATOM 722 N N . GLU A 1 91 ? -12.230 21.412 10.866 1.00 77.56 91 GLU A N 1
ATOM 723 C CA . GLU A 1 91 ? -11.761 20.828 12.126 1.00 77.56 91 GLU A CA 1
ATOM 724 C C . GLU A 1 91 ? -11.566 19.320 12.014 1.00 77.56 91 GLU A C 1
ATOM 726 O O . GLU A 1 91 ? -10.545 18.813 12.471 1.00 77.56 91 GLU A O 1
ATOM 731 N N . TYR A 1 92 ? -12.480 18.618 11.340 1.00 69.06 92 TYR A N 1
ATOM 732 C CA . TYR A 1 92 ? -12.335 17.186 11.088 1.00 69.06 92 TYR A CA 1
ATOM 733 C C . TYR A 1 92 ? -11.075 16.865 10.274 1.00 69.06 92 TYR A C 1
ATOM 735 O O . TYR A 1 92 ? -10.335 15.962 10.631 1.00 69.06 92 TYR A O 1
ATOM 743 N N . LEU A 1 93 ? -10.778 17.647 9.229 1.00 67.69 93 LEU A N 1
ATOM 744 C CA . LEU A 1 93 ? -9.571 17.474 8.404 1.00 67.69 93 LEU A CA 1
ATOM 745 C C . LEU A 1 93 ? -8.253 17.862 9.105 1.00 67.69 93 LEU A C 1
ATOM 747 O O . LEU A 1 93 ? -7.188 17.706 8.509 1.00 67.69 93 LEU A O 1
ATOM 751 N N . ARG A 1 94 ? -8.312 18.459 10.302 1.00 70.62 94 ARG A N 1
ATOM 752 C CA . ARG A 1 94 ? -7.138 18.908 11.071 1.00 70.62 94 ARG A CA 1
ATOM 753 C C . ARG A 1 94 ? -6.731 17.952 12.191 1.00 70.62 94 ARG A C 1
ATOM 755 O O . ARG A 1 94 ? -5.634 18.134 12.718 1.00 70.62 94 ARG A O 1
ATOM 762 N N . LYS A 1 95 ? -7.612 17.031 12.583 1.00 55.97 95 LYS A N 1
ATOM 763 C CA . LYS A 1 95 ? -7.264 15.906 13.455 1.00 55.97 95 LYS A CA 1
ATOM 764 C C . LYS A 1 95 ? -6.518 14.855 12.644 1.00 55.97 95 LYS A C 1
ATOM 766 O O . LYS A 1 95 ? -5.567 14.294 13.223 1.00 55.97 95 LYS A O 1
#

Foldseek 3Di:
DVVVLLVQDDCVCCVPPLGLNVVCVVVVLVLDDNPCVSRVPSSVVSVVVSVVVVVVVVVCVVQVHPDPPGHRDDDDPDPPVVPDDPVRVVVVVVD